Protein AF-A0A392UDD1-F1 (afdb_monomer_lite)

Sequence (58 aa):
MKGEKCFRCGKLGHKADACRENVVCFNCGEEGHKIPECKKPKKMIEKVFALSGEGADQ

InterPro domains:
  IPR001878 Zinc finger, CCHC-type [PF00098] (5-20)
  IPR001878 Zinc finger, CCHC-type [PF00098] (24-40)
  IPR001878 Zinc finger, CCHC-type [PS50158] (5-21)
  IPR001878 Zinc finger, CCHC-type [PS50158] (25-40)
  IPR001878 Zinc finger, CCHC-type [SM00343] (5-21)
  IPR001878 Zinc finger, CCHC-type [SM00343] (24-40)
  IPR036875 Zinc finger, CCHC-type superfamily [SSF57756] (3-42)

Radius of gyration: 18.23 Å; chains: 1; bounding box: 31×13×61 Å

Structure (mmCIF, N/CA/C/O backbone):
data_AF-A0A392UDD1-F1
#
_entry.id   AF-A0A392UDD1-F1
#
loop_
_atom_site.group_PDB
_atom_site.id
_atom_site.type_symbol
_atom_site.label_atom_id
_atom_site.label_alt_id
_atom_site.label_comp_id
_atom_site.label_asym_id
_atom_site.label_entity_id
_atom_site.label_seq_id
_atom_site.pdbx_PDB_ins_code
_atom_site.Cartn_x
_atom_site.Cartn_y
_atom_site.Cartn_z
_atom_site.occupancy
_atom_site.B_iso_or_equiv
_atom_site.auth_seq_id
_atom_site.auth_comp_id
_atom_site.auth_asym_id
_atom_site.auth_atom_id
_atom_site.pdbx_PDB_model_num
ATOM 1 N N . MET A 1 1 ? -21.329 0.085 -7.551 1.00 46.44 1 MET A N 1
ATOM 2 C CA . MET A 1 1 ? -20.193 -0.622 -8.184 1.00 46.44 1 MET A CA 1
ATOM 3 C C . MET A 1 1 ? -18.913 -0.189 -7.477 1.00 46.44 1 MET A C 1
ATOM 5 O O . MET A 1 1 ? -18.541 0.969 -7.604 1.00 46.44 1 MET A O 1
ATOM 9 N N . LYS A 1 2 ? -18.281 -1.038 -6.653 1.00 58.22 2 LYS A N 1
ATOM 10 C CA . LYS A 1 2 ? -16.962 -0.702 -6.088 1.00 58.22 2 LYS A CA 1
ATOM 11 C C . LYS A 1 2 ? -15.928 -0.977 -7.174 1.00 58.22 2 LYS A C 1
ATOM 13 O O . LYS A 1 2 ? -15.669 -2.138 -7.468 1.00 58.22 2 LYS A O 1
ATOM 18 N N . GLY A 1 3 ? -15.399 0.076 -7.796 1.00 68.19 3 GLY A N 1
ATOM 19 C CA . GLY A 1 3 ? -14.226 -0.055 -8.655 1.00 68.19 3 GLY A CA 1
ATOM 20 C C . GLY A 1 3 ? -13.113 -0.746 -7.871 1.00 68.19 3 GLY A C 1
ATOM 21 O O . GLY A 1 3 ? -12.903 -0.451 -6.692 1.00 68.19 3 GLY A O 1
ATOM 22 N N . GLU A 1 4 ? -12.450 -1.716 -8.489 1.00 81.81 4 GLU A N 1
ATOM 23 C CA . GLU A 1 4 ? -11.346 -2.414 -7.842 1.00 81.81 4 GLU A CA 1
ATOM 24 C C . GLU A 1 4 ? -10.205 -1.420 -7.612 1.00 81.81 4 GLU A C 1
ATOM 26 O O . GLU A 1 4 ? -9.774 -0.718 -8.530 1.00 81.81 4 GLU A O 1
ATOM 31 N N . LYS A 1 5 ? -9.740 -1.328 -6.363 1.00 85.88 5 LYS A N 1
ATOM 32 C CA . LYS A 1 5 ? -8.546 -0.549 -6.039 1.00 85.88 5 LYS A CA 1
ATOM 33 C C . LYS A 1 5 ? -7.319 -1.302 -6.527 1.00 85.88 5 LYS A C 1
ATOM 35 O O . LYS A 1 5 ? -7.178 -2.503 -6.301 1.00 85.88 5 LYS A O 1
ATOM 40 N N . CYS A 1 6 ? -6.408 -0.589 -7.163 1.00 90.75 6 CYS A N 1
ATOM 41 C CA . CYS A 1 6 ? -5.147 -1.148 -7.589 1.00 90.75 6 CYS A CA 1
ATOM 42 C C . CYS A 1 6 ? -4.298 -1.499 -6.361 1.00 90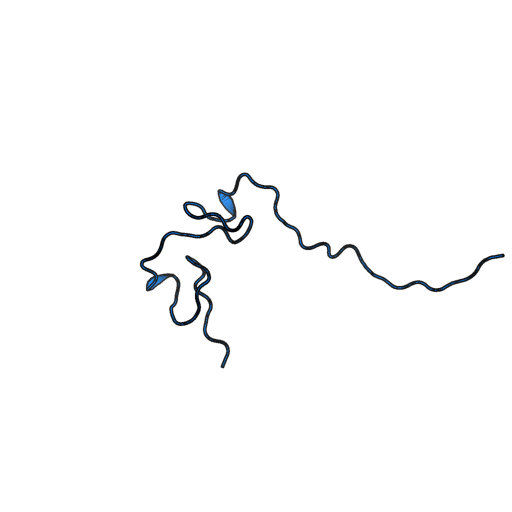.75 6 CYS A C 1
ATOM 44 O O . CYS A 1 6 ? -3.898 -0.621 -5.603 1.00 90.75 6 CYS A O 1
ATOM 46 N N . PHE A 1 7 ? -3.964 -2.776 -6.179 1.00 86.94 7 PHE A N 1
ATOM 47 C CA . PHE A 1 7 ? -3.061 -3.237 -5.113 1.00 86.94 7 PHE A CA 1
ATOM 48 C C . PHE A 1 7 ? -1.577 -2.960 -5.395 1.00 86.94 7 PHE A C 1
ATOM 50 O O . PHE A 1 7 ? -0.714 -3.442 -4.668 1.00 86.94 7 PHE A O 1
ATOM 57 N N . ARG A 1 8 ? -1.269 -2.218 -6.463 1.00 89.12 8 ARG A N 1
ATOM 58 C CA . ARG A 1 8 ? 0.075 -1.711 -6.734 1.00 89.12 8 ARG A CA 1
ATOM 59 C C . ARG A 1 8 ? 0.196 -0.257 -6.295 1.00 89.12 8 ARG A C 1
ATOM 61 O O . ARG A 1 8 ? 1.051 0.014 -5.476 1.00 89.12 8 ARG A O 1
ATOM 68 N N . CYS A 1 9 ? -0.680 0.638 -6.753 1.00 90.56 9 CYS A N 1
ATOM 69 C CA . CYS A 1 9 ? -0.571 2.081 -6.480 1.00 90.56 9 CYS A CA 1
ATOM 70 C C . CYS A 1 9 ? -1.712 2.681 -5.637 1.00 90.56 9 CYS A C 1
ATOM 72 O O . CYS A 1 9 ? -1.701 3.869 -5.337 1.00 90.56 9 CYS A O 1
ATOM 74 N N . GLY A 1 10 ? -2.739 1.902 -5.292 1.00 86.62 10 GLY A N 1
ATOM 75 C CA . GLY A 1 10 ? -3.892 2.350 -4.502 1.00 86.62 10 GLY A CA 1
ATOM 76 C C . GLY A 1 10 ? -4.978 3.108 -5.274 1.00 86.62 10 GLY A C 1
ATOM 77 O O . GLY A 1 10 ? -6.059 3.316 -4.725 1.00 86.62 10 GLY A O 1
ATOM 78 N N . LYS A 1 11 ? -4.744 3.477 -6.541 1.00 88.00 11 LYS A N 1
ATOM 79 C CA . LYS A 1 11 ? -5.720 4.191 -7.387 1.00 88.00 11 LYS A CA 1
ATOM 80 C C . LYS A 1 11 ? -6.858 3.270 -7.852 1.00 88.00 11 LYS A C 1
ATOM 82 O O . LYS A 1 11 ? -6.671 2.067 -8.017 1.00 88.00 11 LYS A O 1
ATOM 87 N N . LEU A 1 12 ? -8.041 3.840 -8.071 1.00 89.19 12 LEU A N 1
ATOM 88 C CA . LEU A 1 12 ? -9.209 3.143 -8.624 1.00 89.19 12 LEU A CA 1
ATOM 89 C C . LEU A 1 12 ? -9.211 3.228 -10.159 1.00 89.19 12 LEU A C 1
ATOM 91 O O . LEU A 1 12 ? -8.617 4.137 -10.734 1.00 89.19 12 LEU A O 1
ATOM 95 N N . GLY A 1 13 ? -9.899 2.293 -10.818 1.00 89.25 13 GLY A N 1
ATOM 96 C CA . GLY A 1 13 ? -10.100 2.311 -12.276 1.00 89.25 13 GLY A CA 1
ATOM 97 C C . GLY A 1 13 ? -9.174 1.389 -13.073 1.00 89.25 13 GLY A C 1
ATOM 98 O O . GLY A 1 13 ? -9.336 1.270 -14.281 1.00 89.25 13 GLY A O 1
ATOM 99 N N . HIS A 1 14 ? -8.240 0.699 -12.416 1.00 91.06 14 HIS A N 1
ATOM 100 C CA . HIS A 1 14 ? -7.425 -0.349 -13.030 1.00 91.06 14 HIS A CA 1
ATOM 101 C C . HIS A 1 14 ? -7.008 -1.406 -12.001 1.00 91.06 14 HIS A C 1
ATOM 103 O O . HIS A 1 14 ? -6.979 -1.156 -10.794 1.00 91.06 14 HIS A O 1
ATOM 109 N N . LYS A 1 15 ? -6.655 -2.597 -12.490 1.00 89.50 15 LYS A N 1
ATOM 110 C CA . LYS A 1 15 ? -6.097 -3.685 -11.674 1.00 89.50 15 LYS A CA 1
ATOM 111 C C . LYS A 1 15 ? -4.579 -3.542 -11.547 1.00 89.50 15 LYS A C 1
ATOM 113 O O . LYS A 1 15 ? -3.938 -2.896 -12.369 1.00 89.50 15 LYS A O 1
ATOM 118 N N . ALA A 1 16 ? -3.994 -4.204 -10.549 1.00 86.50 16 ALA A N 1
ATOM 119 C CA . ALA A 1 16 ? -2.546 -4.194 -10.313 1.00 86.50 16 ALA A CA 1
ATOM 120 C C . ALA A 1 16 ? -1.711 -4.724 -11.495 1.00 86.50 16 ALA A C 1
ATOM 122 O O . ALA A 1 16 ? -0.545 -4.354 -11.615 1.00 86.50 16 ALA A O 1
ATOM 123 N N . ASP A 1 17 ? -2.307 -5.563 -12.343 1.00 88.69 17 ASP A N 1
ATOM 124 C CA . ASP A 1 17 ? -1.684 -6.110 -13.552 1.00 88.69 17 ASP A CA 1
ATOM 125 C C . ASP A 1 17 ? -1.526 -5.052 -14.659 1.00 88.69 17 ASP A C 1
ATOM 127 O O . ASP A 1 17 ? -0.466 -4.909 -15.255 1.00 88.69 17 ASP A O 1
ATOM 131 N N . ALA A 1 18 ? -2.541 -4.201 -14.832 1.00 90.62 18 ALA A N 1
ATOM 132 C CA . ALA A 1 18 ? -2.536 -3.090 -15.786 1.00 90.62 18 ALA A CA 1
ATOM 133 C C . ALA A 1 18 ? -1.894 -1.803 -15.223 1.00 90.62 18 ALA A C 1
ATOM 135 O O . ALA A 1 18 ? -1.961 -0.741 -15.846 1.00 90.62 18 ALA A O 1
ATOM 136 N N . CYS A 1 19 ? -1.313 -1.860 -14.022 1.00 90.88 19 CYS A N 1
ATOM 137 C CA . CYS A 1 19 ? -0.761 -0.693 -13.348 1.00 90.88 19 CYS A CA 1
ATOM 138 C C . CYS A 1 19 ? 0.659 -0.386 -13.840 1.00 90.88 19 CYS A C 1
ATOM 140 O O . CY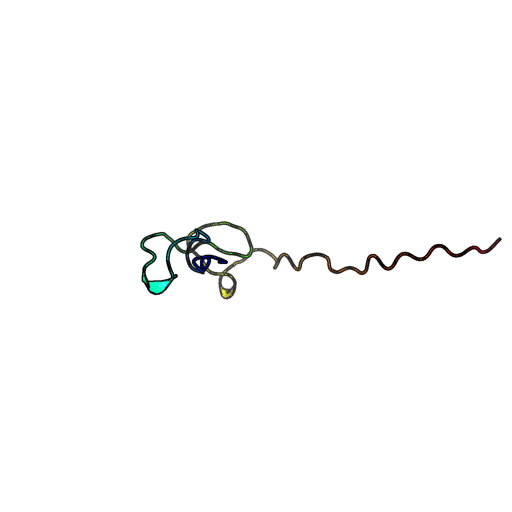S A 1 19 ? 1.571 -1.194 -13.661 1.00 90.88 19 CYS A O 1
ATOM 142 N N . ARG A 1 20 ? 0.846 0.810 -14.407 1.00 90.38 20 ARG A N 1
ATOM 143 C CA . ARG A 1 20 ? 2.145 1.321 -14.885 1.00 90.38 20 ARG A CA 1
ATOM 144 C C . ARG A 1 20 ? 2.899 2.170 -13.857 1.00 90.38 20 ARG A C 1
ATOM 146 O O . ARG A 1 20 ? 3.991 2.638 -14.142 1.00 90.38 20 ARG A O 1
ATOM 153 N N . GLU A 1 21 ? 2.313 2.362 -12.681 1.00 88.44 21 GLU A N 1
ATOM 154 C CA . GLU A 1 21 ? 2.872 3.183 -11.608 1.00 88.44 21 GLU A CA 1
ATOM 155 C C . GLU A 1 21 ? 3.774 2.351 -10.683 1.00 88.44 21 GLU A C 1
ATOM 157 O O . GLU A 1 21 ? 3.680 1.115 -10.635 1.00 88.44 21 GLU A O 1
ATOM 162 N N . ASN A 1 22 ? 4.594 3.038 -9.883 1.00 89.31 22 ASN A N 1
ATOM 163 C CA . ASN A 1 22 ? 5.381 2.411 -8.827 1.00 89.31 22 ASN A CA 1
ATOM 164 C C . ASN A 1 22 ? 4.490 1.741 -7.776 1.00 89.31 22 ASN A C 1
ATOM 166 O O . ASN A 1 22 ? 3.347 2.137 -7.522 1.00 89.31 22 ASN A O 1
ATOM 170 N N . VAL A 1 23 ? 5.033 0.698 -7.148 1.00 90.88 23 VAL A N 1
ATOM 171 C CA . VAL A 1 23 ? 4.359 0.044 -6.031 1.00 90.88 23 VAL A CA 1
ATOM 172 C C . VAL A 1 23 ? 4.367 0.963 -4.818 1.00 90.88 23 VAL A C 1
ATOM 174 O O . VAL A 1 23 ? 5.408 1.478 -4.438 1.00 90.88 23 VAL A O 1
ATOM 177 N N . VAL A 1 24 ? 3.204 1.158 -4.219 1.00 91.25 24 VAL A N 1
ATOM 178 C CA . VAL A 1 24 ? 2.997 1.942 -3.012 1.00 91.25 24 VAL A CA 1
ATOM 179 C C . VAL A 1 24 ? 2.759 0.984 -1.860 1.00 91.25 24 VAL A C 1
ATOM 181 O O . VAL A 1 24 ? 1.961 0.043 -1.933 1.00 91.25 24 VAL A O 1
ATOM 184 N N . CYS A 1 25 ? 3.457 1.230 -0.767 1.00 91.00 25 CYS A N 1
ATOM 185 C CA . CYS A 1 25 ? 3.322 0.463 0.440 1.00 91.00 25 CYS A CA 1
ATOM 186 C C . CYS A 1 25 ? 2.007 0.816 1.135 1.00 91.00 25 CYS A C 1
ATOM 188 O O . CYS A 1 25 ? 1.848 1.894 1.695 1.00 91.00 25 CYS A O 1
ATOM 190 N N . PHE A 1 26 ? 1.073 -0.129 1.195 1.00 87.31 26 PHE A N 1
ATOM 191 C CA . PHE A 1 26 ? -0.196 0.056 1.913 1.00 87.31 26 PHE A CA 1
ATOM 192 C C . PHE A 1 26 ? -0.048 0.110 3.440 1.00 87.31 26 PHE A C 1
ATOM 194 O O . PHE A 1 26 ? -1.042 0.307 4.134 1.00 87.31 26 PHE A O 1
ATOM 201 N N . ASN A 1 27 ? 1.165 -0.086 3.966 1.00 87.50 27 ASN A N 1
ATOM 202 C CA . ASN A 1 27 ? 1.447 0.067 5.388 1.00 87.50 27 ASN A CA 1
ATOM 203 C C . ASN A 1 27 ? 1.860 1.504 5.748 1.00 87.50 27 ASN A C 1
ATOM 205 O O . ASN A 1 27 ? 1.271 2.107 6.645 1.00 87.50 27 ASN A O 1
ATOM 209 N N . CYS A 1 28 ? 2.866 2.057 5.060 1.00 89.62 28 CYS A N 1
ATOM 210 C CA . CYS A 1 28 ? 3.396 3.393 5.358 1.00 89.62 28 CYS A CA 1
ATOM 211 C C . CYS A 1 28 ? 2.973 4.487 4.367 1.00 89.62 28 CYS A C 1
ATOM 213 O O . CYS A 1 28 ? 3.079 5.660 4.710 1.00 89.62 28 CYS A O 1
ATOM 215 N N . GLY A 1 29 ? 2.477 4.124 3.184 1.00 87.62 29 GLY A N 1
ATOM 216 C CA . GLY A 1 29 ? 2.102 5.047 2.110 1.00 87.62 29 GLY A CA 1
ATOM 217 C C . GLY A 1 29 ? 3.250 5.454 1.183 1.00 87.62 29 GLY A C 1
ATOM 218 O O . GLY A 1 29 ? 3.018 6.229 0.264 1.00 87.62 29 GLY A O 1
ATOM 219 N N . GLU A 1 30 ? 4.466 4.951 1.400 1.00 89.81 30 GLU A N 1
ATOM 220 C CA . GLU A 1 30 ? 5.634 5.285 0.573 1.00 89.81 30 GLU A CA 1
ATOM 221 C C . GLU A 1 30 ? 5.731 4.379 -0.656 1.00 89.81 30 GLU A C 1
ATOM 223 O O . GLU A 1 30 ? 5.383 3.199 -0.596 1.00 89.81 30 GLU A O 1
ATOM 228 N N . GLU A 1 31 ? 6.222 4.916 -1.771 1.00 90.94 31 GLU A N 1
ATOM 229 C CA . GLU A 1 31 ? 6.467 4.138 -2.984 1.00 90.94 31 GLU A CA 1
ATOM 230 C C . GLU A 1 31 ? 7.794 3.359 -2.948 1.00 90.94 31 GLU A C 1
ATOM 232 O O . GLU A 1 31 ? 8.660 3.576 -2.101 1.00 90.94 31 GLU A O 1
ATOM 237 N N . GLY A 1 32 ? 7.933 2.391 -3.852 1.00 90.12 32 GLY A N 1
ATOM 238 C CA . GLY A 1 32 ? 9.141 1.590 -4.045 1.00 90.12 32 GLY A CA 1
ATOM 239 C C . GLY A 1 32 ? 9.185 0.259 -3.290 1.00 90.12 32 GLY A C 1
ATOM 240 O O . GLY A 1 32 ? 10.099 -0.521 -3.531 1.00 90.12 32 GLY A O 1
ATOM 241 N N . HIS A 1 33 ? 8.217 -0.050 -2.419 1.00 91.75 33 HIS A N 1
ATOM 242 C CA . HIS A 1 33 ? 8.181 -1.333 -1.701 1.00 91.75 33 HIS A CA 1
ATOM 243 C C . HIS A 1 33 ? 6.759 -1.795 -1.340 1.00 91.75 33 HIS A C 1
ATOM 245 O O . HIS A 1 33 ? 5.812 -1.007 -1.305 1.00 91.75 33 HIS A O 1
ATOM 251 N N . LYS A 1 34 ? 6.595 -3.094 -1.053 1.00 89.00 34 LYS A N 1
ATOM 252 C CA . LYS A 1 34 ? 5.323 -3.678 -0.583 1.00 89.00 34 LYS A CA 1
ATOM 253 C C . LYS A 1 34 ? 5.288 -3.804 0.944 1.00 89.00 34 LYS A C 1
ATOM 255 O O . LYS A 1 34 ? 6.306 -3.714 1.616 1.00 89.00 34 LYS A O 1
ATOM 260 N N . ILE A 1 35 ? 4.111 -4.113 1.496 1.00 85.88 35 ILE A N 1
ATOM 261 C CA . ILE A 1 35 ? 3.911 -4.410 2.929 1.00 85.88 35 ILE A CA 1
ATOM 262 C C . ILE A 1 35 ? 4.963 -5.382 3.518 1.00 85.88 35 ILE A C 1
ATOM 264 O O . ILE A 1 35 ? 5.479 -5.062 4.586 1.00 85.88 35 ILE A O 1
ATOM 268 N N . 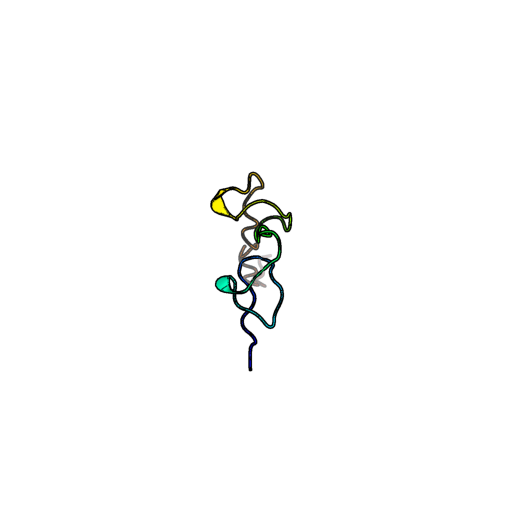PRO A 1 36 ? 5.303 -6.536 2.893 1.00 88.06 36 PRO A N 1
ATOM 269 C CA . PRO A 1 36 ? 6.322 -7.446 3.434 1.00 88.06 36 PRO A CA 1
ATOM 270 C C . PRO A 1 36 ? 7.735 -6.851 3.485 1.00 88.06 36 PRO A C 1
ATOM 272 O O . PRO A 1 36 ? 8.535 -7.275 4.307 1.00 88.06 36 PRO A O 1
ATOM 275 N N . GLU A 1 37 ? 8.035 -5.872 2.635 1.00 90.06 37 GLU A N 1
ATOM 276 C CA . GLU A 1 37 ? 9.342 -5.207 2.551 1.00 90.06 37 GLU A CA 1
ATOM 277 C C . GLU A 1 37 ? 9.371 -3.895 3.352 1.00 90.06 37 GLU A C 1
ATOM 279 O O . GLU A 1 37 ? 10.400 -3.227 3.455 1.00 90.06 37 GLU A O 1
ATOM 284 N N . CYS A 1 38 ? 8.232 -3.503 3.926 1.00 91.69 38 CYS A N 1
ATOM 285 C CA . CYS A 1 38 ? 8.112 -2.277 4.687 1.00 91.69 38 CYS A CA 1
ATOM 286 C C . CYS A 1 38 ? 8.847 -2.402 6.018 1.00 91.69 38 CYS A C 1
ATOM 288 O O . CYS A 1 38 ? 8.485 -3.209 6.870 1.00 91.69 38 CYS A O 1
ATOM 290 N N . LYS A 1 39 ? 9.844 -1.537 6.221 1.00 91.12 39 LYS A N 1
ATOM 291 C CA . LYS A 1 39 ? 10.591 -1.441 7.484 1.00 91.12 39 LYS A CA 1
ATOM 292 C C . LYS A 1 39 ? 9.826 -0.705 8.586 1.00 91.12 39 LYS A C 1
ATOM 294 O O . LYS A 1 39 ? 10.265 -0.698 9.732 1.00 91.12 39 LYS A O 1
ATOM 299 N N . LYS A 1 40 ? 8.707 -0.050 8.254 1.00 88.25 40 LYS A N 1
ATOM 300 C CA . LYS A 1 40 ? 7.882 0.656 9.241 1.00 88.25 40 LYS A CA 1
ATOM 301 C C . LYS A 1 40 ? 7.020 -0.345 10.010 1.00 88.25 40 LYS A C 1
ATOM 303 O O . LYS A 1 40 ? 6.566 -1.325 9.414 1.00 88.25 40 LYS A O 1
ATOM 308 N N . PRO A 1 41 ? 6.743 -0.093 11.302 1.00 84.56 41 PRO A N 1
ATOM 309 C CA . PRO A 1 41 ? 5.835 -0.936 12.067 1.00 84.56 41 PRO A CA 1
ATOM 310 C C . PRO A 1 41 ? 4.498 -1.042 11.335 1.00 84.56 41 PRO A C 1
ATOM 312 O O . PRO A 1 41 ? 4.030 -0.074 10.723 1.00 84.56 41 PRO A O 1
ATOM 315 N N . LYS A 1 42 ? 3.898 -2.235 11.350 1.00 77.25 42 LYS A N 1
ATOM 316 C CA . LYS A 1 42 ? 2.572 -2.411 10.766 1.00 77.25 42 LYS A CA 1
ATOM 317 C C . LYS A 1 42 ? 1.619 -1.504 11.530 1.00 77.25 42 LYS A C 1
ATOM 319 O O . LYS A 1 42 ? 1.496 -1.663 12.743 1.00 77.25 42 LYS A O 1
ATOM 324 N N . LYS A 1 43 ? 0.945 -0.577 10.843 1.00 67.56 43 LYS A N 1
ATOM 325 C CA . LYS A 1 43 ? -0.204 0.131 11.415 1.00 67.56 43 LYS A CA 1
ATOM 326 C C . LYS A 1 43 ? -1.323 -0.899 11.553 1.00 67.56 43 LYS A C 1
ATOM 328 O O . LYS A 1 43 ? -2.223 -0.973 10.721 1.00 67.56 43 LYS A O 1
ATOM 333 N N . MET A 1 44 ? -1.223 -1.768 12.562 1.00 62.41 44 MET A N 1
ATOM 334 C CA . MET A 1 44 ? -2.391 -2.448 13.091 1.00 62.41 44 MET A CA 1
ATOM 335 C C . MET A 1 44 ? -3.293 -1.320 13.544 1.00 62.41 44 MET A C 1
ATOM 337 O O . MET A 1 44 ? -3.022 -0.671 14.548 1.00 62.41 44 MET A O 1
ATOM 341 N N . ILE A 1 45 ? -4.295 -1.029 12.720 1.00 61.16 45 ILE A N 1
ATOM 342 C CA . ILE A 1 45 ? -5.447 -0.248 13.129 1.00 61.16 45 ILE A CA 1
ATOM 343 C C . ILE A 1 45 ? -5.800 -0.672 14.550 1.00 61.16 45 ILE A C 1
ATOM 345 O O . ILE A 1 45 ? -5.972 -1.863 14.819 1.00 61.16 45 ILE A O 1
ATOM 349 N N . GLU A 1 46 ? -5.815 0.299 15.451 1.00 54.19 46 GLU A N 1
ATOM 350 C CA . GLU A 1 46 ? -6.160 0.137 16.850 1.00 54.19 46 GLU A CA 1
ATOM 351 C C . GLU A 1 46 ? -7.609 -0.347 16.955 1.00 54.19 46 GLU A C 1
ATOM 353 O O . GLU A 1 46 ? -8.528 0.396 17.267 1.00 54.19 46 GLU A O 1
ATOM 358 N N . LYS A 1 47 ? -7.840 -1.636 16.713 1.00 56.94 47 LYS A N 1
ATOM 359 C CA . LYS A 1 47 ? -8.946 -2.355 17.332 1.00 56.94 47 LYS A CA 1
ATOM 360 C C . LYS A 1 47 ? -8.529 -2.700 18.763 1.00 56.94 47 LYS A C 1
ATOM 362 O O . LYS A 1 47 ? -8.625 -3.848 19.180 1.00 56.94 47 LYS A O 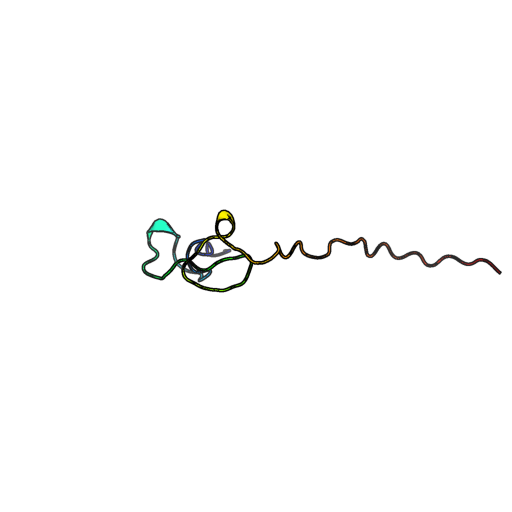1
ATOM 367 N N . VAL A 1 48 ? -8.017 -1.713 19.501 1.00 58.47 48 VAL A N 1
ATOM 368 C CA . VAL A 1 48 ? -8.156 -1.739 20.949 1.00 58.47 48 VAL A CA 1
ATOM 369 C C . VAL A 1 48 ? -9.619 -1.407 21.186 1.00 58.47 48 VAL A C 1
ATOM 371 O O . VAL A 1 48 ? -10.155 -0.413 20.704 1.00 58.47 48 VAL A O 1
ATOM 374 N N . PHE A 1 49 ? -10.294 -2.374 21.772 1.00 53.78 49 PHE A N 1
ATOM 375 C CA . PHE A 1 49 ? -11.710 -2.392 22.040 1.00 53.78 49 PHE A CA 1
ATOM 376 C C . PHE A 1 49 ? -12.156 -1.095 22.727 1.00 53.78 49 PHE A C 1
ATOM 378 O O . PHE A 1 49 ? -11.984 -0.944 23.931 1.00 53.78 49 PHE A O 1
ATOM 385 N N . ALA A 1 50 ? -12.810 -0.195 21.990 1.00 57.34 50 ALA A N 1
ATOM 386 C CA . 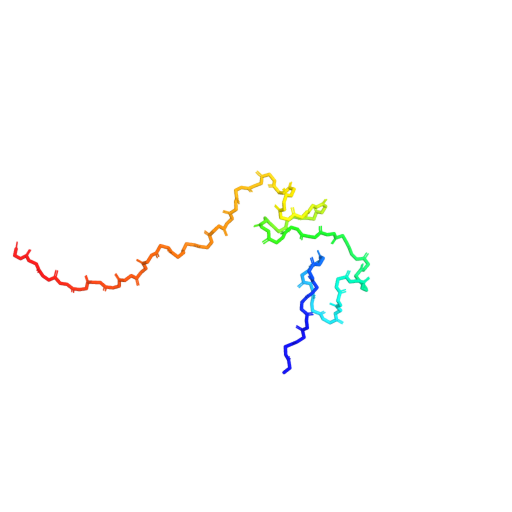ALA A 1 50 ? -13.791 0.704 22.585 1.00 57.34 50 ALA A CA 1
ATOM 387 C C . ALA A 1 50 ? -15.041 -0.130 22.913 1.00 57.34 50 ALA A C 1
ATOM 389 O O . ALA A 1 50 ? -16.063 -0.040 22.237 1.00 57.34 50 ALA A O 1
ATOM 390 N N . LEU A 1 51 ? -14.931 -1.025 23.898 1.00 60.94 51 LEU A N 1
ATOM 391 C CA . LEU A 1 51 ? -16.111 -1.481 24.618 1.00 60.94 51 LEU A CA 1
ATOM 392 C C . LEU A 1 51 ? -16.411 -0.384 25.627 1.00 60.94 51 LEU A C 1
ATOM 394 O O . LEU A 1 51 ? -15.708 -0.224 26.620 1.00 60.94 51 LEU A O 1
ATOM 398 N N . SER A 1 52 ? -17.428 0.409 25.312 1.00 65.38 52 SER A N 1
ATOM 399 C CA . SER A 1 52 ? -18.122 1.241 26.280 1.00 65.38 52 SER A CA 1
ATOM 400 C C . SER A 1 52 ? -18.446 0.407 27.521 1.00 65.38 52 SER A C 1
ATOM 402 O O . SER A 1 52 ? -19.057 -0.655 27.413 1.00 65.38 52 SER A O 1
ATOM 404 N N . GLY A 1 53 ? -18.046 0.903 28.686 1.00 60.62 53 GLY A N 1
ATOM 405 C CA . GLY A 1 53 ? -18.488 0.416 29.983 1.00 60.62 53 GLY A CA 1
ATOM 406 C C . GLY A 1 53 ? -18.771 1.616 30.871 1.00 60.62 53 GLY A C 1
ATOM 407 O O . GLY A 1 53 ? -17.904 2.037 31.627 1.00 60.62 53 GLY A O 1
ATOM 408 N N . GLU A 1 54 ? -19.966 2.195 30.742 1.00 66.50 54 GLU A N 1
ATOM 409 C CA . GLU A 1 54 ? -20.580 2.877 31.882 1.00 66.50 54 GLU A CA 1
ATOM 410 C C . GLU A 1 54 ? -20.835 1.822 32.968 1.00 66.50 54 GLU A C 1
ATOM 412 O O . GLU A 1 54 ? -21.348 0.742 32.671 1.00 66.50 54 GLU A O 1
ATOM 417 N N . GLY A 1 55 ? -20.474 2.114 34.217 1.00 57.19 55 GLY A N 1
ATOM 418 C CA . GLY A 1 55 ? -20.720 1.210 35.338 1.00 57.19 55 GLY A CA 1
ATOM 419 C C . GLY A 1 55 ? -20.072 1.698 36.627 1.00 57.19 55 GLY A C 1
ATOM 420 O O . GLY A 1 55 ? -18.858 1.655 36.763 1.00 57.19 55 GLY A O 1
ATOM 421 N N . ALA A 1 56 ? -20.915 2.186 37.531 1.00 58.75 56 ALA A N 1
ATOM 422 C CA . ALA A 1 56 ? -20.623 2.727 38.851 1.00 58.75 56 ALA A CA 1
ATOM 423 C C . ALA A 1 56 ? -19.861 1.779 39.797 1.00 58.75 56 ALA A C 1
ATOM 425 O O . ALA A 1 56 ? -20.139 0.583 39.795 1.00 58.75 56 ALA A O 1
ATOM 426 N N . ASP A 1 57 ? -19.032 2.349 40.682 1.00 58.66 57 ASP A N 1
ATOM 427 C CA . ASP A 1 57 ? -18.930 1.932 42.091 1.00 58.66 57 ASP A CA 1
ATOM 428 C C . ASP A 1 57 ? -18.299 3.047 42.959 1.00 58.66 57 ASP A C 1
ATOM 430 O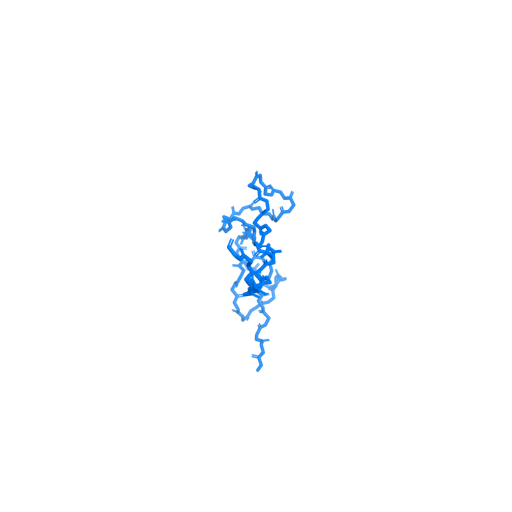 O . ASP A 1 57 ? -17.136 3.396 42.777 1.00 58.66 57 ASP A O 1
ATOM 434 N N . GLN A 1 58 ? -19.172 3.616 43.800 1.00 60.16 58 GLN A N 1
ATOM 435 C CA . GLN A 1 58 ? -19.042 4.334 45.088 1.00 60.16 58 GLN A CA 1
ATOM 436 C C . GLN A 1 58 ? -17.831 5.231 45.407 1.00 60.16 58 GLN A C 1
ATOM 438 O O . GLN A 1 58 ? -16.702 4.735 45.594 1.00 60.16 58 GLN A O 1
#

Foldseek 3Di:
DPFDQAQAQRDGDDHVVPDPDFGAEPQPRHGDDYVVPDPDPGCPPPPPDPPDDDDDDD

Organism: NCBI:txid97028

pLDDT: mean 79.14, std 14.12, range [46.44, 91.75]

Secondary structure (DSSP, 8-state):
--PPBPTTT--BSS-SSS--SPPB-TTT--BS--GGG--SPP----------------